Protein AF-A0A376P6N1-F1 (afdb_monomer_lite)

Organism: Escherichia coli (NCBI:txid562)

pLDDT: mean 87.01, std 11.49, range [50.78, 96.0]

Sequence (77 aa):
MDELISIDSRCPLLEKLKLELTTPHRDFDRNGRVMVESKKDLAKREIPSPNVADAFIMAFAPIDTSLDIWEQLGRQA

Structure (mmCIF, N/CA/C/O backbone):
data_AF-A0A376P6N1-F1
#
_entry.id   AF-A0A376P6N1-F1
#
loop_
_atom_site.group_PDB
_atom_site.id
_atom_site.type_symbol
_atom_site.label_atom_id
_atom_site.label_alt_id
_atom_site.label_comp_id
_atom_site.label_asym_id
_atom_site.label_entity_id
_atom_site.label_seq_id
_atom_site.pdbx_PDB_ins_code
_atom_site.Cartn_x
_atom_site.Cartn_y
_atom_site.Cartn_z
_atom_site.occupancy
_atom_site.B_iso_or_equiv
_atom_site.auth_seq_id
_atom_site.auth_comp_id
_atom_site.auth_asym_id
_atom_site.auth_atom_id
_atom_site.pdbx_PDB_model_num
ATOM 1 N N . MET A 1 1 ? 10.918 10.056 -17.172 1.00 57.03 1 MET A N 1
ATOM 2 C CA . MET A 1 1 ? 10.220 8.762 -17.352 1.00 57.03 1 MET A CA 1
ATOM 3 C C . MET A 1 1 ? 10.353 7.903 -16.100 1.00 57.03 1 MET A C 1
ATOM 5 O O . MET A 1 1 ? 9.442 7.139 -15.829 1.00 57.03 1 MET A O 1
ATOM 9 N N . ASP A 1 2 ? 11.407 8.092 -15.303 1.00 78.62 2 ASP A N 1
ATOM 10 C CA . ASP A 1 2 ? 11.731 7.259 -14.131 1.00 78.62 2 ASP A CA 1
ATOM 11 C C . ASP A 1 2 ? 10.796 7.421 -12.916 1.00 78.62 2 ASP A C 1
ATOM 13 O O . ASP A 1 2 ? 10.926 6.699 -11.936 1.00 78.62 2 ASP A O 1
ATOM 17 N N . GLU A 1 3 ? 9.832 8.344 -12.975 1.00 86.81 3 GLU A N 1
ATOM 18 C CA . GLU A 1 3 ? 8.883 8.639 -11.886 1.00 86.81 3 GLU A CA 1
ATOM 19 C C . GLU A 1 3 ? 7.463 8.109 -12.159 1.00 86.81 3 GLU A C 1
ATOM 21 O O . GLU A 1 3 ? 6.538 8.364 -11.389 1.00 86.81 3 GLU A O 1
ATOM 26 N N . LEU A 1 4 ? 7.258 7.400 -13.275 1.00 89.44 4 LEU A N 1
ATOM 27 C CA . LEU A 1 4 ? 5.956 6.857 -13.658 1.00 89.44 4 LEU A CA 1
ATOM 28 C C . LEU A 1 4 ? 5.921 5.342 -13.473 1.00 89.44 4 LEU A C 1
ATOM 30 O O . LEU A 1 4 ? 6.802 4.626 -13.940 1.00 89.44 4 LEU A O 1
ATOM 34 N N . ILE A 1 5 ? 4.836 4.854 -12.872 1.00 88.94 5 ILE A N 1
ATOM 35 C CA . ILE A 1 5 ? 4.503 3.430 -12.836 1.00 88.94 5 ILE A CA 1
ATOM 36 C C . ILE A 1 5 ? 3.385 3.180 -13.849 1.00 88.94 5 ILE A C 1
ATOM 38 O O . ILE A 1 5 ? 2.322 3.797 -13.782 1.00 88.94 5 ILE A O 1
ATOM 42 N N . SER A 1 6 ? 3.627 2.271 -14.794 1.00 91.75 6 SER A N 1
ATOM 43 C CA . SER A 1 6 ? 2.629 1.815 -15.764 1.00 91.75 6 SER A CA 1
ATOM 44 C C . SER A 1 6 ? 2.225 0.377 -15.455 1.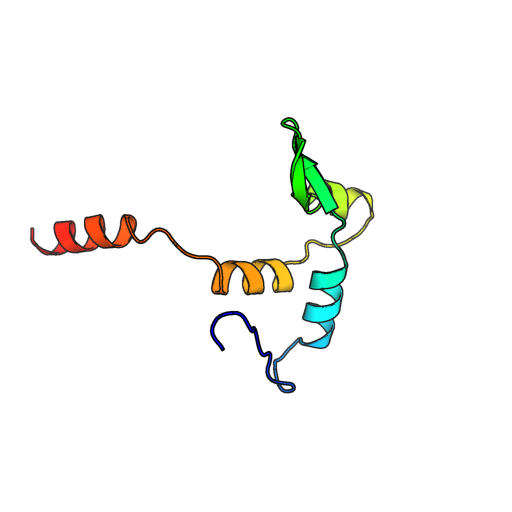00 91.75 6 SER A C 1
ATOM 46 O O . SER A 1 6 ? 3.079 -0.465 -15.184 1.00 91.75 6 SER A O 1
ATOM 48 N N . ILE A 1 7 ? 0.923 0.094 -15.495 1.00 92.50 7 ILE A N 1
ATOM 49 C CA . ILE A 1 7 ? 0.363 -1.240 -15.261 1.00 92.50 7 ILE A CA 1
ATOM 50 C C . ILE A 1 7 ? -0.324 -1.689 -16.551 1.00 92.50 7 ILE A C 1
ATOM 52 O O . ILE A 1 7 ? -1.219 -1.002 -17.046 1.00 92.50 7 ILE A O 1
ATOM 56 N N . ASP A 1 8 ? 0.092 -2.836 -17.095 1.00 94.94 8 ASP A N 1
ATOM 57 C CA . ASP A 1 8 ? -0.529 -3.427 -18.287 1.00 94.94 8 ASP A CA 1
ATOM 58 C C . ASP A 1 8 ? -2.009 -3.735 -18.007 1.00 94.94 8 ASP A C 1
ATOM 60 O O . ASP A 1 8 ? -2.356 -4.326 -16.981 1.00 94.94 8 ASP A O 1
ATOM 64 N N . SER A 1 9 ? -2.897 -3.361 -18.930 1.00 94.62 9 SER A N 1
ATOM 65 C CA . SER A 1 9 ? -4.339 -3.596 -18.802 1.00 94.62 9 SER A CA 1
ATOM 66 C C . SER A 1 9 ? -4.716 -5.081 -18.769 1.00 94.62 9 SER A C 1
ATOM 68 O O . SER A 1 9 ? -5.803 -5.428 -18.313 1.00 94.62 9 SER A O 1
ATOM 70 N N . ARG A 1 10 ? -3.819 -5.965 -19.216 1.00 95.75 10 ARG A N 1
ATOM 71 C CA . ARG A 1 10 ? -3.961 -7.427 -19.179 1.00 95.75 10 ARG A CA 1
ATOM 72 C C . ARG A 1 10 ? -3.460 -8.041 -17.871 1.00 95.75 10 ARG A C 1
ATOM 74 O O . ARG A 1 10 ? -3.495 -9.263 -17.736 1.00 95.75 10 ARG A O 1
ATOM 81 N N . CYS A 1 11 ? -2.972 -7.230 -16.928 1.00 93.06 11 CYS A N 1
ATOM 82 C CA . CYS A 1 11 ? -2.498 -7.704 -15.635 1.00 93.06 11 CYS A CA 1
ATOM 83 C C . CYS A 1 11 ? -3.600 -8.520 -14.932 1.00 93.06 11 CYS A C 1
ATOM 85 O O . CYS A 1 11 ? -4.717 -8.017 -14.739 1.00 93.06 11 CYS A O 1
ATOM 87 N N . PRO A 1 12 ? -3.322 -9.776 -14.540 1.00 92.12 12 PRO A N 1
ATOM 88 C CA . PRO A 1 12 ? -4.282 -10.550 -13.778 1.00 92.12 12 PRO A CA 1
ATOM 89 C C . PRO A 1 12 ? -4.554 -9.834 -12.455 1.00 92.12 12 PRO A C 1
ATOM 91 O O . PRO A 1 12 ? -3.642 -9.320 -11.815 1.00 92.12 12 PRO A O 1
ATOM 94 N N . LEU A 1 13 ? -5.819 -9.828 -12.029 1.00 95.12 13 LEU A N 1
ATOM 95 C CA . LEU A 1 13 ? -6.261 -9.191 -10.782 1.00 95.12 13 LEU A CA 1
ATOM 96 C C . LEU A 1 13 ? -6.214 -7.650 -10.787 1.00 95.12 13 LEU A C 1
ATOM 98 O O . LEU A 1 13 ? -6.332 -7.063 -9.716 1.00 95.12 13 LEU A O 1
ATOM 102 N N . LEU A 1 14 ? -6.121 -6.985 -11.948 1.00 95.81 14 LEU A N 1
ATOM 103 C CA . LEU A 1 14 ? -6.077 -5.515 -12.040 1.00 95.81 14 LEU A CA 1
ATOM 104 C C . LEU A 1 14 ? -7.191 -4.811 -11.241 1.00 95.81 14 LEU A C 1
ATOM 106 O O . LEU A 1 14 ? -6.919 -3.864 -10.509 1.00 95.81 14 LEU A O 1
ATOM 110 N N . GLU A 1 15 ? -8.434 -5.288 -11.329 1.00 96.00 15 GLU A N 1
ATOM 111 C CA . GLU A 1 15 ? -9.556 -4.706 -10.574 1.00 96.00 15 GLU A CA 1
ATOM 112 C C . GLU A 1 15 ? -9.411 -4.898 -9.061 1.00 96.00 15 GLU A C 1
ATOM 114 O O . GLU A 1 15 ? -9.677 -3.986 -8.280 1.00 96.00 15 GLU A O 1
ATOM 119 N N . LYS A 1 16 ? -8.909 -6.062 -8.640 1.00 95.81 16 LYS A N 1
ATOM 120 C CA . LYS A 1 16 ? -8.622 -6.333 -7.230 1.00 95.81 16 LYS A CA 1
ATOM 121 C C . LYS A 1 16 ? -7.477 -5.455 -6.722 1.00 95.81 16 LYS A C 1
ATOM 123 O O . LYS A 1 16 ? -7.579 -4.921 -5.626 1.00 95.81 16 LYS A O 1
ATOM 128 N N . LEU A 1 17 ? -6.431 -5.257 -7.525 1.00 95.75 17 LEU A N 1
ATOM 129 C CA . LEU A 1 17 ? -5.318 -4.366 -7.200 1.00 95.75 17 LEU A CA 1
ATOM 130 C C . LEU A 1 17 ? -5.795 -2.918 -7.021 1.00 95.75 17 LEU A C 1
ATOM 132 O O . LEU A 1 17 ? -5.432 -2.284 -6.036 1.00 95.75 17 LEU A O 1
ATOM 136 N N . LYS A 1 18 ? -6.646 -2.404 -7.921 1.00 94.88 18 LYS A N 1
ATOM 137 C CA . LYS A 1 18 ? -7.241 -1.060 -7.786 1.00 94.88 18 LYS A CA 1
ATOM 138 C C . LYS A 1 18 ? -8.029 -0.915 -6.484 1.00 94.88 18 LYS A C 1
ATOM 140 O O . LYS A 1 18 ? -7.873 0.082 -5.779 1.00 94.88 18 LYS A O 1
ATOM 145 N N . LEU A 1 19 ? -8.859 -1.907 -6.163 1.00 95.56 19 LEU A N 1
ATOM 146 C CA . LEU A 1 19 ? -9.639 -1.906 -4.929 1.00 95.56 19 LEU A CA 1
ATOM 147 C C . LEU A 1 19 ? -8.717 -1.918 -3.703 1.00 95.56 19 LEU A C 1
ATOM 149 O O . LEU A 1 19 ? -8.843 -1.066 -2.830 1.00 95.56 19 LEU A O 1
ATOM 153 N N . GLU A 1 20 ? -7.750 -2.832 -3.656 1.00 95.88 20 GLU A N 1
ATOM 154 C CA . GLU A 1 20 ? -6.841 -2.960 -2.517 1.00 95.88 20 GLU A CA 1
ATOM 155 C C . GLU A 1 20 ? -5.937 -1.730 -2.332 1.00 95.88 20 GLU A C 1
ATOM 157 O O . GLU A 1 20 ? -5.719 -1.324 -1.197 1.00 95.88 20 GLU A O 1
ATOM 162 N N . LEU A 1 21 ? -5.477 -1.079 -3.409 1.00 94.50 21 LEU A N 1
ATOM 163 C CA . LEU A 1 21 ? -4.672 0.153 -3.333 1.00 94.50 21 LEU A CA 1
ATOM 164 C C . LEU A 1 21 ? -5.458 1.362 -2.807 1.00 94.50 21 LEU A C 1
ATOM 166 O O . LEU A 1 21 ? -4.868 2.274 -2.235 1.00 94.50 21 LEU A O 1
ATOM 170 N N . THR A 1 22 ? -6.774 1.392 -3.016 1.00 94.81 22 THR A N 1
ATOM 171 C CA . THR A 1 22 ? -7.638 2.517 -2.610 1.00 94.81 22 THR A CA 1
ATOM 172 C C . THR A 1 22 ? -8.294 2.314 -1.244 1.00 94.81 22 THR A C 1
ATOM 174 O O . THR A 1 22 ? -8.966 3.215 -0.748 1.00 94.81 22 THR A O 1
ATOM 177 N N . THR A 1 23 ? -8.103 1.146 -0.625 1.00 94.81 23 THR A N 1
ATOM 178 C CA . THR A 1 23 ? -8.803 0.748 0.603 1.00 94.81 23 THR A CA 1
ATOM 179 C C . THR A 1 23 ? -8.183 1.304 1.900 1.00 94.81 23 THR A C 1
ATOM 181 O O . THR A 1 23 ? -8.939 1.813 2.734 1.00 94.81 23 THR A O 1
ATOM 184 N N . PRO A 1 24 ? -6.855 1.222 2.133 1.00 94.00 24 PRO A N 1
ATOM 185 C CA . PRO A 1 24 ? -6.247 1.723 3.363 1.00 94.00 24 PRO A CA 1
ATOM 186 C C . PRO A 1 24 ? -6.312 3.244 3.432 1.00 94.00 24 PRO A C 1
ATOM 188 O O . PRO A 1 24 ? -5.955 3.936 2.478 1.00 94.00 24 PRO A O 1
ATOM 191 N N . HIS A 1 25 ? -6.722 3.785 4.577 1.00 94.12 25 HIS A N 1
ATOM 192 C CA . HIS A 1 25 ? -6.635 5.225 4.784 1.00 94.12 25 HIS A CA 1
ATOM 193 C C . HIS A 1 25 ? -5.235 5.639 5.243 1.00 94.12 25 HIS A C 1
ATOM 195 O O . HIS A 1 25 ? -4.440 4.838 5.740 1.00 94.12 25 HIS A O 1
ATOM 201 N N . ARG A 1 26 ? -4.949 6.933 5.090 1.00 93.94 26 ARG A N 1
ATOM 202 C CA . ARG A 1 26 ? -3.783 7.573 5.696 1.00 93.94 26 ARG A CA 1
ATOM 203 C C . ARG A 1 26 ? -3.944 7.607 7.215 1.00 93.94 26 ARG A C 1
ATOM 205 O O . ARG A 1 26 ? -4.993 8.011 7.707 1.00 93.94 26 ARG A O 1
ATOM 212 N N . ASP A 1 27 ? -2.872 7.284 7.921 1.00 94.06 27 ASP A N 1
ATOM 213 C CA . ASP A 1 27 ? -2.786 7.316 9.378 1.00 94.06 27 ASP A CA 1
ATOM 214 C C . ASP A 1 27 ? -1.446 7.937 9.823 1.00 94.06 27 ASP A C 1
ATOM 216 O O . ASP A 1 27 ? -0.606 8.317 8.994 1.00 94.06 27 ASP A O 1
ATOM 220 N N . PHE A 1 28 ? -1.244 8.067 11.130 1.00 94.44 28 PHE A N 1
ATOM 221 C CA . PHE A 1 28 ? -0.010 8.558 11.727 1.00 94.44 28 PHE A CA 1
ATOM 222 C C . PHE A 1 28 ? 0.537 7.577 12.758 1.00 94.44 28 PHE A C 1
ATOM 224 O O . PHE A 1 28 ? -0.198 7.026 13.576 1.00 94.44 28 PHE A O 1
ATOM 231 N N . ASP A 1 29 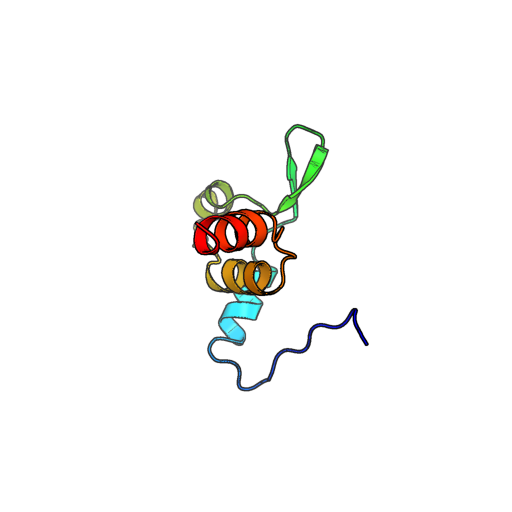? 1.855 7.394 12.755 1.00 92.44 29 ASP A N 1
ATOM 232 C CA . ASP A 1 29 ? 2.510 6.628 13.806 1.00 92.44 29 ASP A CA 1
ATOM 233 C C . ASP A 1 29 ? 2.536 7.409 15.136 1.00 92.44 29 ASP A C 1
ATOM 235 O O . ASP A 1 29 ? 2.181 8.589 15.224 1.00 92.44 29 ASP A O 1
ATOM 239 N N . ARG A 1 30 ? 3.005 6.757 16.207 1.00 91.50 30 ARG A N 1
ATOM 240 C CA . ARG A 1 30 ? 3.126 7.378 17.543 1.00 91.50 30 ARG A CA 1
ATOM 241 C C . ARG A 1 30 ? 4.063 8.589 17.577 1.00 91.50 30 ARG A C 1
ATOM 243 O O . ARG A 1 30 ? 4.019 9.363 18.528 1.00 91.50 30 ARG A O 1
ATOM 250 N N . ASN A 1 31 ? 4.903 8.737 16.562 1.00 95.31 31 ASN A N 1
ATOM 251 C CA . ASN A 1 31 ? 5.894 9.789 16.429 1.00 95.31 31 ASN A CA 1
ATOM 252 C C . ASN A 1 31 ? 5.418 10.880 15.445 1.00 95.31 31 ASN A C 1
ATOM 254 O O . ASN A 1 31 ? 6.196 11.774 15.113 1.00 95.31 31 ASN A O 1
ATOM 258 N N . GLY A 1 32 ? 4.162 10.817 14.979 1.00 93.25 32 GLY A N 1
ATOM 259 C CA . GLY A 1 32 ? 3.551 11.781 14.063 1.00 93.25 32 GLY A CA 1
ATOM 260 C C . GLY A 1 32 ? 3.975 11.632 12.599 1.00 93.25 32 GLY A C 1
ATOM 261 O O . GLY A 1 32 ? 3.722 12.532 11.797 1.00 93.25 32 GLY A O 1
ATOM 262 N N . ARG A 1 33 ? 4.631 10.531 12.220 1.00 94.62 33 ARG A N 1
ATOM 263 C CA . ARG A 1 33 ? 5.012 10.261 10.827 1.00 94.62 33 ARG A CA 1
ATOM 264 C C . ARG A 1 33 ? 3.828 9.697 10.065 1.00 94.62 33 ARG A C 1
ATOM 266 O O . ARG A 1 33 ? 3.012 8.971 10.623 1.00 94.62 33 ARG A O 1
ATOM 273 N N . VAL A 1 34 ? 3.752 10.016 8.778 1.00 95.25 34 VAL A N 1
ATOM 274 C CA . VAL A 1 34 ? 2.692 9.504 7.907 1.00 95.25 34 VAL A CA 1
ATOM 275 C C . VAL A 1 34 ? 2.896 8.014 7.667 1.00 95.25 34 VAL A C 1
ATOM 277 O O . VAL A 1 34 ? 3.987 7.581 7.303 1.00 95.25 34 VAL A O 1
ATOM 280 N N . MET A 1 35 ? 1.822 7.253 7.828 1.00 92.50 35 MET A N 1
ATOM 281 C CA . MET A 1 35 ? 1.744 5.842 7.482 1.00 92.50 35 MET A CA 1
ATOM 282 C C . MET A 1 35 ? 0.381 5.531 6.850 1.00 92.50 35 MET A C 1
ATOM 284 O O . MET A 1 35 ? -0.462 6.412 6.674 1.00 92.50 35 MET A O 1
ATOM 288 N N . VAL A 1 36 ? 0.180 4.274 6.473 1.00 93.06 36 VAL A N 1
ATOM 289 C CA . VAL A 1 36 ? -1.130 3.738 6.086 1.00 93.06 36 VAL A CA 1
ATOM 290 C C . VAL A 1 36 ? -1.723 2.954 7.253 1.00 93.06 36 VAL A C 1
ATOM 292 O O . VAL A 1 36 ? -0.972 2.461 8.098 1.00 93.06 36 VAL A O 1
ATOM 295 N N . GLU A 1 37 ? -3.052 2.835 7.298 1.00 93.31 37 GLU A N 1
ATOM 296 C CA . GLU A 1 37 ? -3.760 2.027 8.300 1.00 93.31 37 GLU A CA 1
ATOM 297 C C . GLU A 1 37 ? -3.143 0.625 8.445 1.00 93.31 37 GLU A C 1
ATOM 299 O O . GLU A 1 37 ? -2.794 -0.043 7.467 1.00 93.31 37 GLU A O 1
ATOM 304 N N . SER A 1 38 ? -3.019 0.152 9.689 1.00 90.75 38 SER A N 1
ATOM 305 C CA . SER A 1 38 ? -2.437 -1.162 9.954 1.00 90.75 38 SER A CA 1
ATOM 306 C C . SER A 1 38 ? -3.400 -2.299 9.588 1.00 90.75 38 SER A C 1
ATOM 308 O O . SER A 1 38 ? -4.621 -2.146 9.621 1.00 90.75 38 SER A O 1
ATOM 310 N N . LYS A 1 39 ? -2.871 -3.509 9.355 1.00 88.12 39 LYS A N 1
ATOM 311 C CA . LYS A 1 39 ? -3.693 -4.719 9.124 1.00 88.12 39 LYS A CA 1
ATOM 312 C C . LYS A 1 39 ? -4.703 -4.977 10.243 1.00 88.12 39 LYS A C 1
ATOM 314 O O . LYS A 1 39 ? -5.788 -5.493 9.995 1.00 88.12 39 LYS A O 1
ATOM 319 N N . LYS A 1 40 ? -4.349 -4.615 11.480 1.00 90.25 40 LYS A N 1
ATOM 320 C CA . LYS A 1 40 ? -5.242 -4.747 12.636 1.00 90.25 40 LYS A CA 1
ATOM 321 C C . LYS A 1 40 ? -6.403 -3.761 12.552 1.00 90.25 40 LYS A C 1
ATOM 323 O O . LYS A 1 40 ? -7.505 -4.117 12.949 1.00 90.25 40 LYS A O 1
ATOM 328 N N . ASP A 1 41 ? -6.167 -2.556 12.047 1.00 91.44 41 ASP A N 1
ATOM 329 C CA . ASP A 1 41 ? -7.198 -1.523 11.922 1.00 91.44 41 ASP A CA 1
ATOM 330 C C . ASP A 1 41 ? -8.126 -1.791 10.735 1.00 91.44 41 ASP A C 1
ATOM 332 O O . ASP A 1 41 ? -9.340 -1.664 10.876 1.00 91.44 41 ASP A O 1
ATOM 336 N N . LEU A 1 42 ? -7.589 -2.314 9.631 1.00 92.69 42 LEU A N 1
ATOM 337 C CA . LEU A 1 42 ? -8.394 -2.845 8.527 1.00 92.69 42 LEU A CA 1
ATOM 338 C C . LEU A 1 42 ? -9.312 -3.982 8.994 1.00 92.69 42 LEU A C 1
ATOM 340 O O . LEU A 1 42 ? -10.513 -3.961 8.7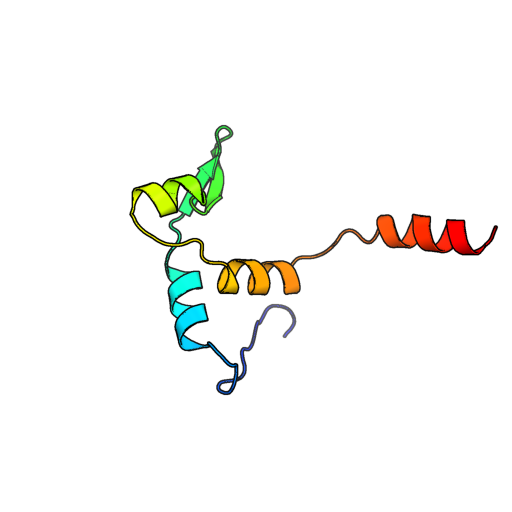27 1.00 92.69 42 LEU A O 1
ATOM 344 N N . ALA A 1 43 ? -8.785 -4.926 9.780 1.00 91.94 43 ALA A N 1
ATOM 345 C CA . ALA A 1 43 ? -9.580 -6.030 10.314 1.00 91.94 43 ALA A CA 1
ATOM 346 C C . ALA A 1 43 ? -10.713 -5.559 11.245 1.00 91.94 43 ALA A C 1
ATOM 348 O O . ALA A 1 43 ? -11.796 -6.139 11.222 1.00 91.94 43 ALA A O 1
ATOM 349 N N . LYS A 1 44 ? -10.511 -4.482 12.024 1.00 94.38 44 LYS A N 1
ATOM 350 C CA . LYS A 1 44 ? -11.582 -3.873 12.844 1.00 94.38 44 LYS A CA 1
ATOM 351 C C . LYS A 1 44 ? -12.733 -3.323 11.998 1.00 94.38 44 LYS A C 1
ATOM 353 O O . LYS A 1 44 ? -13.845 -3.218 12.500 1.00 94.38 44 LYS A O 1
ATOM 358 N N . ARG A 1 45 ? -12.461 -2.961 10.743 1.00 93.62 45 ARG A N 1
ATOM 359 C CA . ARG A 1 45 ? -13.443 -2.484 9.759 1.00 93.62 45 ARG A CA 1
ATOM 360 C C . ARG A 1 45 ? -14.025 -3.618 8.909 1.00 93.62 45 ARG A C 1
ATOM 362 O O . ARG A 1 45 ? -14.682 -3.336 7.915 1.00 93.62 45 ARG A O 1
ATOM 369 N N . GLU A 1 46 ? -13.743 -4.874 9.265 1.00 92.75 46 GLU A N 1
ATOM 370 C CA . GLU A 1 46 ? -14.124 -6.073 8.503 1.00 92.75 46 GLU A CA 1
ATOM 371 C C . GLU A 1 46 ? -13.530 -6.107 7.083 1.00 92.75 46 GLU A C 1
ATOM 373 O O . GLU A 1 46 ? -14.039 -6.774 6.183 1.00 92.75 46 GLU A O 1
ATOM 378 N N . ILE A 1 47 ? -12.411 -5.405 6.882 1.00 92.12 47 ILE A N 1
ATOM 379 C CA . ILE A 1 47 ? -11.701 -5.349 5.609 1.00 92.12 47 ILE A CA 1
ATOM 380 C C . ILE A 1 47 ? -10.564 -6.381 5.632 1.00 92.12 47 ILE A C 1
ATOM 382 O O . ILE A 1 47 ? -9.728 -6.359 6.544 1.00 92.12 47 ILE A O 1
ATOM 386 N N . PRO A 1 48 ? -10.494 -7.291 4.643 1.00 91.00 48 PRO A N 1
ATOM 387 C CA . PRO A 1 48 ? -9.402 -8.249 4.552 1.00 91.00 48 PRO A CA 1
ATOM 388 C C . PRO A 1 48 ? -8.069 -7.552 4.249 1.00 91.00 48 PRO A C 1
ATOM 390 O O . PRO A 1 48 ? -8.016 -6.488 3.638 1.00 91.00 48 PRO A O 1
ATOM 393 N N . SER A 1 49 ? -6.969 -8.192 4.650 1.00 90.06 49 SER A N 1
ATOM 394 C CA . SER A 1 49 ? -5.615 -7.688 4.384 1.00 90.06 49 SER A CA 1
ATOM 395 C C . SER A 1 49 ? -5.365 -7.524 2.869 1.00 90.06 49 SER A C 1
ATOM 397 O O . SER A 1 49 ? -5.580 -8.491 2.129 1.00 90.06 49 SER A O 1
ATOM 399 N N . PRO A 1 50 ? -4.871 -6.358 2.404 1.00 93.56 50 PRO A N 1
ATOM 400 C CA . PRO A 1 50 ? -4.680 -6.033 0.988 1.00 93.56 50 PRO A CA 1
ATOM 401 C C . PRO A 1 50 ? -3.379 -6.642 0.438 1.00 93.56 50 PRO A C 1
ATOM 403 O O . PRO A 1 50 ? -2.409 -5.957 0.118 1.00 93.56 50 PRO A O 1
ATOM 406 N N . ASN A 1 51 ? -3.328 -7.971 0.378 1.00 93.94 51 ASN A N 1
ATOM 407 C CA . ASN A 1 51 ? -2.092 -8.700 0.090 1.00 93.94 51 ASN A CA 1
ATOM 408 C C . ASN A 1 51 ? -1.571 -8.493 -1.346 1.00 93.94 51 ASN A C 1
ATOM 410 O O . ASN A 1 51 ? -0.366 -8.601 -1.567 1.00 93.94 51 ASN A O 1
ATOM 414 N N . VAL A 1 52 ? -2.447 -8.223 -2.321 1.00 95.12 52 VAL A N 1
ATOM 415 C CA . VAL A 1 52 ? -2.053 -7.949 -3.714 1.00 95.12 52 VAL A CA 1
ATOM 416 C C . VAL A 1 52 ? -1.408 -6.568 -3.806 1.00 95.12 52 VAL A C 1
ATOM 418 O O . VAL A 1 52 ? -0.367 -6.432 -4.447 1.00 95.12 52 VAL A O 1
ATOM 421 N N . ALA A 1 53 ? -1.977 -5.565 -3.132 1.00 94.56 53 ALA A N 1
ATOM 422 C CA . ALA A 1 53 ? -1.383 -4.230 -3.065 1.00 94.56 53 ALA A CA 1
ATOM 423 C C . ALA A 1 53 ? -0.039 -4.232 -2.314 1.00 94.56 53 ALA A C 1
ATOM 425 O O . ALA A 1 53 ? 0.935 -3.676 -2.819 1.00 94.56 53 ALA A O 1
ATOM 426 N N . ASP A 1 54 ? 0.045 -4.915 -1.166 1.00 92.69 54 ASP A N 1
ATOM 427 C CA . ASP A 1 54 ? 1.294 -5.062 -0.404 1.00 92.69 54 ASP A CA 1
ATOM 428 C C . ASP A 1 54 ? 2.403 -5.682 -1.273 1.00 92.69 54 ASP A C 1
ATOM 430 O O . ASP A 1 54 ? 3.520 -5.165 -1.330 1.00 92.69 54 ASP A O 1
ATOM 434 N N . ALA A 1 55 ? 2.099 -6.777 -1.982 1.00 93.69 55 ALA A N 1
ATOM 435 C CA . ALA A 1 55 ? 3.053 -7.444 -2.867 1.00 93.69 55 ALA A CA 1
ATOM 436 C C . ALA A 1 55 ? 3.510 -6.538 -4.020 1.00 93.69 55 ALA A C 1
ATOM 438 O O . ALA A 1 55 ? 4.699 -6.497 -4.333 1.00 93.69 55 ALA A O 1
ATOM 439 N N . PHE A 1 56 ? 2.582 -5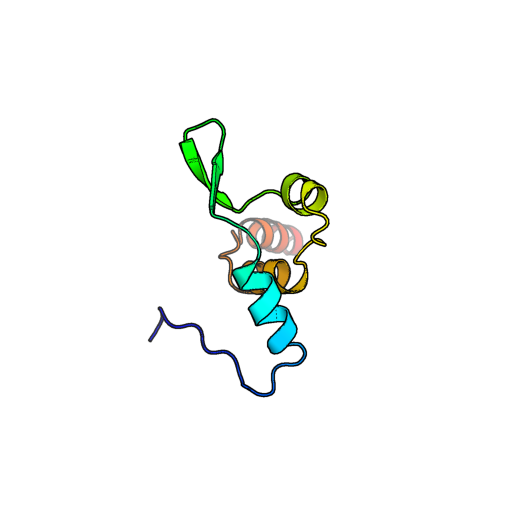.788 -4.621 1.00 93.12 56 PHE A N 1
ATOM 440 C CA . PHE A 1 56 ? 2.885 -4.826 -5.679 1.00 93.12 56 PHE A CA 1
ATOM 441 C C . PHE A 1 56 ? 3.850 -3.730 -5.202 1.00 93.12 56 PHE A C 1
ATOM 443 O O . PHE A 1 56 ? 4.834 -3.441 -5.879 1.00 93.12 56 PHE A O 1
ATOM 450 N N . ILE A 1 57 ? 3.610 -3.162 -4.017 1.00 91.75 57 ILE A N 1
ATOM 451 C CA . ILE A 1 57 ? 4.472 -2.129 -3.427 1.00 91.75 57 ILE A CA 1
ATOM 452 C C . ILE A 1 57 ? 5.856 -2.701 -3.104 1.00 91.75 57 ILE A C 1
ATOM 454 O O . ILE A 1 57 ? 6.863 -2.089 -3.451 1.00 91.75 57 ILE A O 1
ATOM 458 N N . MET A 1 58 ? 5.924 -3.884 -2.482 1.00 91.12 58 MET A N 1
ATOM 459 C CA . MET A 1 58 ? 7.198 -4.526 -2.137 1.00 91.12 58 MET A CA 1
ATOM 460 C C . MET A 1 58 ? 8.046 -4.861 -3.367 1.00 91.12 58 MET A C 1
ATOM 462 O O . MET A 1 58 ? 9.263 -4.743 -3.299 1.00 91.12 58 MET A O 1
ATOM 466 N N . ALA A 1 59 ? 7.426 -5.232 -4.490 1.00 89.88 59 ALA A N 1
ATOM 467 C CA . ALA A 1 59 ? 8.144 -5.504 -5.735 1.00 89.88 59 ALA A CA 1
ATOM 468 C C . ALA A 1 59 ? 8.838 -4.259 -6.321 1.00 89.88 59 ALA A C 1
ATOM 470 O O . A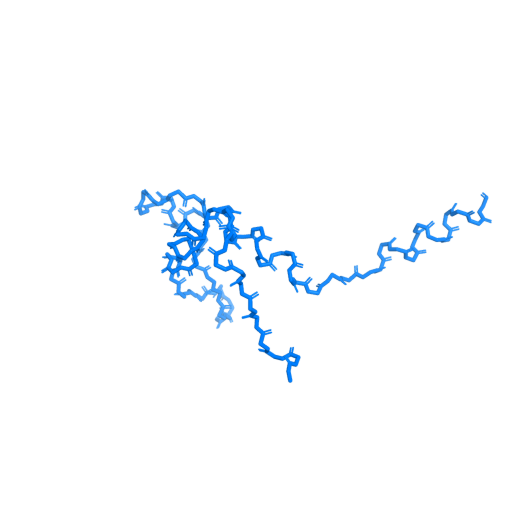LA A 1 59 ? 9.796 -4.396 -7.077 1.00 89.88 59 ALA A O 1
ATOM 471 N N . PHE A 1 60 ? 8.354 -3.060 -5.985 1.00 86.31 60 PHE A N 1
ATOM 472 C CA . PHE A 1 60 ? 8.935 -1.789 -6.421 1.00 86.31 60 PHE A CA 1
ATOM 473 C C . PHE A 1 60 ? 9.796 -1.115 -5.340 1.00 86.31 60 PHE A C 1
ATOM 475 O O . PHE A 1 60 ? 10.557 -0.195 -5.635 1.00 86.31 60 PHE A O 1
ATOM 482 N N . ALA A 1 61 ? 9.677 -1.543 -4.081 1.00 86.81 61 ALA A N 1
ATOM 483 C CA . ALA A 1 61 ? 10.402 -0.938 -2.976 1.00 86.81 61 ALA A CA 1
ATOM 484 C C . ALA A 1 61 ? 11.922 -1.133 -3.146 1.00 86.81 61 ALA A C 1
ATOM 486 O O . ALA A 1 61 ? 12.368 -2.243 -3.445 1.00 86.81 61 ALA A O 1
ATOM 487 N N . PRO A 1 62 ? 12.739 -0.086 -2.928 1.00 80.94 62 PRO A N 1
ATOM 488 C CA . PRO A 1 62 ? 14.187 -0.228 -2.942 1.00 80.94 62 PRO A CA 1
ATOM 489 C C . PRO A 1 62 ? 14.612 -1.179 -1.819 1.00 80.94 62 PRO A C 1
ATOM 491 O O . PRO A 1 62 ? 14.333 -0.933 -0.644 1.00 80.94 62 PRO A O 1
ATOM 494 N N . ILE A 1 63 ? 15.277 -2.270 -2.189 1.00 75.44 63 ILE A N 1
ATOM 495 C CA . ILE A 1 63 ? 15.873 -3.211 -1.242 1.00 75.44 63 ILE A CA 1
ATOM 496 C C . ILE A 1 63 ? 17.317 -2.799 -0.959 1.00 75.44 63 ILE A C 1
ATOM 498 O O . ILE A 1 63 ? 18.074 -2.470 -1.870 1.00 75.44 63 ILE A O 1
ATOM 502 N N . ASP A 1 64 ? 17.698 -2.804 0.315 1.00 69.19 64 ASP A N 1
ATOM 503 C CA . ASP A 1 64 ? 19.099 -2.684 0.704 1.00 69.19 64 ASP A CA 1
ATOM 504 C C . ASP A 1 64 ? 19.803 -4.006 0.353 1.00 69.19 64 ASP A C 1
ATOM 506 O O . ASP A 1 64 ? 19.532 -5.048 0.951 1.00 69.19 64 ASP A O 1
ATOM 510 N N . THR A 1 65 ? 20.683 -3.974 -0.648 1.00 64.56 65 THR A N 1
ATOM 511 C CA . THR A 1 65 ? 21.452 -5.131 -1.136 1.00 64.56 65 THR A CA 1
ATOM 512 C C . THR A 1 65 ? 22.597 -5.521 -0.194 1.00 64.56 65 THR A C 1
ATOM 514 O O . THR A 1 65 ? 23.475 -6.292 -0.570 1.00 64.56 65 THR A O 1
ATOM 517 N N . SER A 1 66 ? 22.641 -5.010 1.041 1.00 63.72 66 SER A N 1
ATOM 518 C CA . SER A 1 66 ? 23.664 -5.380 2.029 1.00 63.72 66 SER A CA 1
ATOM 519 C C . SER A 1 66 ? 23.756 -6.894 2.288 1.00 63.72 66 SER A C 1
ATOM 521 O O . SER A 1 66 ? 24.834 -7.389 2.618 1.00 63.72 66 SER A O 1
ATOM 523 N N . LEU A 1 67 ? 22.675 -7.652 2.070 1.00 62.69 67 LEU A N 1
ATOM 524 C CA . LEU A 1 67 ? 22.679 -9.121 2.116 1.00 62.69 67 LEU A CA 1
ATOM 525 C C . LEU A 1 67 ? 23.438 -9.772 0.943 1.00 62.69 67 LEU A C 1
ATOM 527 O O . LEU A 1 67 ? 24.083 -10.800 1.151 1.00 62.69 67 LEU A O 1
ATOM 531 N N . ASP A 1 68 ? 23.459 -9.148 -0.239 1.00 65.88 68 ASP A N 1
ATOM 532 C CA . ASP A 1 68 ? 24.205 -9.648 -1.405 1.00 65.88 68 ASP A CA 1
ATOM 533 C C . ASP A 1 68 ? 25.722 -9.584 -1.165 1.00 65.88 68 ASP A C 1
ATOM 535 O O . ASP A 1 68 ? 26.479 -10.425 -1.651 1.00 65.88 68 ASP A O 1
ATOM 539 N N . ILE A 1 69 ? 26.180 -8.619 -0.357 1.00 66.00 69 ILE A N 1
ATOM 540 C CA . ILE A 1 69 ? 27.596 -8.460 0.009 1.00 66.00 69 ILE A CA 1
ATOM 541 C C . ILE A 1 69 ? 28.069 -9.647 0.861 1.00 66.00 69 ILE A C 1
ATOM 543 O O . ILE A 1 69 ? 29.140 -10.203 0.614 1.00 66.00 69 ILE A O 1
ATOM 547 N N . TRP A 1 70 ? 27.270 -10.077 1.843 1.00 67.69 70 TRP A N 1
ATOM 548 C CA . TRP A 1 70 ? 27.612 -11.224 2.691 1.00 67.69 70 TRP A CA 1
ATOM 549 C C . TRP A 1 70 ? 27.570 -12.549 1.925 1.00 67.69 70 TRP A C 1
ATOM 551 O O . TRP A 1 70 ? 28.420 -13.411 2.151 1.00 67.69 70 TRP A O 1
ATOM 561 N N . GLU A 1 71 ? 26.638 -12.699 0.982 1.00 74.25 71 GLU A N 1
ATOM 562 C CA . GLU A 1 71 ? 26.576 -13.875 0.111 1.00 74.25 71 GLU A CA 1
ATOM 563 C C . GLU A 1 71 ? 27.780 -13.951 -0.845 1.00 74.25 71 GLU A C 1
ATOM 565 O O . GLU A 1 71 ? 28.354 -15.025 -1.036 1.00 74.25 71 GLU A O 1
ATOM 570 N N . GLN A 1 72 ? 28.222 -12.820 -1.404 1.00 68.62 72 GLN A N 1
ATOM 571 C CA . GLN A 1 72 ? 29.417 -12.762 -2.253 1.00 68.62 72 GLN A CA 1
ATOM 572 C C . GLN A 1 72 ? 30.705 -13.077 -1.486 1.00 68.62 72 GLN A C 1
ATOM 574 O O . GLN A 1 72 ? 31.557 -13.799 -2.004 1.00 68.62 72 GLN A O 1
ATOM 579 N N . LEU A 1 73 ? 30.835 -12.592 -0.249 1.00 74.06 73 LEU A N 1
ATOM 580 C CA . LEU A 1 73 ? 31.987 -12.895 0.606 1.00 74.06 73 LEU A CA 1
ATOM 581 C C . LEU A 1 73 ? 32.006 -14.367 1.045 1.00 74.06 73 LEU A C 1
ATOM 583 O O . LEU A 1 73 ? 33.069 -14.980 1.077 1.00 74.06 73 LEU A O 1
ATOM 587 N N . GLY A 1 74 ? 30.841 -14.962 1.320 1.00 73.19 74 GLY A N 1
ATOM 588 C CA . GLY A 1 74 ? 30.724 -16.377 1.685 1.00 73.19 74 GLY A CA 1
ATOM 589 C C . GLY A 1 74 ? 31.022 -17.359 0.544 1.00 73.19 74 GLY A C 1
ATOM 590 O O . GLY A 1 74 ? 31.401 -18.493 0.810 1.00 73.19 74 GLY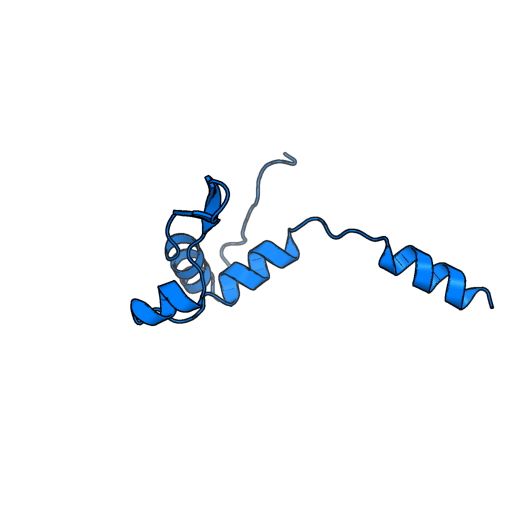 A O 1
ATOM 591 N N . ARG A 1 75 ? 30.889 -16.939 -0.723 1.00 67.44 75 ARG A N 1
ATOM 592 C CA . ARG A 1 75 ? 31.223 -17.757 -1.908 1.00 67.44 75 ARG A CA 1
ATOM 593 C C . ARG A 1 75 ? 32.712 -17.738 -2.280 1.00 67.44 75 ARG A C 1
ATOM 595 O O . ARG A 1 75 ? 33.110 -18.484 -3.171 1.00 67.44 75 ARG A O 1
ATOM 602 N N . GLN A 1 76 ? 33.518 -16.881 -1.648 1.00 57.62 76 GLN A N 1
ATOM 603 C CA . GLN A 1 76 ? 34.973 -16.809 -1.845 1.00 57.62 76 GLN A CA 1
ATOM 604 C C . GLN A 1 76 ? 35.776 -17.604 -0.796 1.00 57.62 76 GLN A C 1
ATOM 606 O O . GLN A 1 76 ? 37.006 -17.540 -0.813 1.00 57.62 76 GLN A O 1
ATOM 611 N N . ALA A 1 77 ? 35.099 -18.339 0.095 1.00 50.78 77 ALA A N 1
ATOM 612 C CA . ALA A 1 77 ? 35.699 -19.210 1.107 1.00 50.78 77 ALA A CA 1
ATOM 613 C C . ALA A 1 77 ? 35.633 -20.692 0.711 1.00 50.78 77 ALA A C 1
ATOM 615 O O . ALA A 1 77 ? 34.619 -21.098 0.097 1.00 50.78 77 ALA A O 1
#

Secondary structure (DSSP, 8-state):
-TT-----TT-TTHHHHHHHHHSSPEEE-TTS-EEEPPHHHHHHTTPPP-HHHHHHHHHHSPP-THHHHHHHHHTT-

Foldseek 3Di:
DVPDDDDDPPDPCPVLLVCLVPPWDWDADPVRDIDTDDQVRCVVVVHHHSVVNVVVCVVVDDDDCPVVVVVVVVVVD

Radius of gyration: 17.37 Å; chains: 1; bounding box: 50×31×37 Å